Protein AF-L9VC14-F1 (afdb_monomer_lite)

Foldseek 3Di:
DCDQQWDDPDPPDIAGAAHPPDADDPVNVLVQCLPFWAWDQDPVLQIKIKGPPQQAAPVRVVVVQVNCVVNPFHWDWDADPDDPHHNNIIIITDRVRRVVSLVVSVVVDPDPVSVVRRDDRDPPD

Radius of gyration: 15.77 Å; chains: 1; bounding box: 40×27×50 Å

Secondary structure (DSSP, 8-state):
--STTEEEEETTEEEE---TT----HHHHHHHHHHHEEEEE-TTS-EEEEE--TTS-HHHHHHHHHHHHHTT--EEEEEPSS--SS--EEEEE-HHHHHHHHHHHHHH---GGGGGGSPPPPPP-

InterPro domains:
  IPR027434 Homing endonuclease [G3DSA:3.10.28.10] (17-122)
  IPR027434 Homing endonuclease [SSF55608] (2-96)

pLDDT: mean 89.79, std 11.15, range [41.84, 98.56]

Organism: Haloferax volcanii (strain ATCC 29605 / DSM 3757 / JCM 8879 / NBRC 14742 / NCIMB 2012 / VKM B-1768 / DS2) (NCBI:txid309800)

Sequence (125 aa):
MYEEW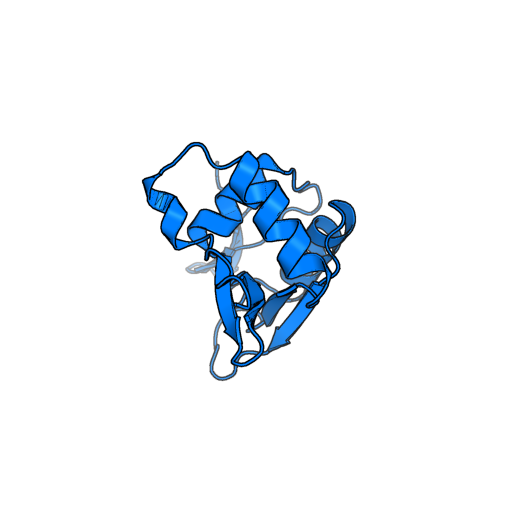YEVRDEKNNRKIVPEDFHLDKTALLHWYWGDGNCSIRDSGAPRVSFATHGFPESCVEHLQSEVDRLGYDNYAVRQKGIEDGSGLYIRLRDYDARTFLDDLRRSNTLMAYDYKFPVPVKDG

Structure (mmCIF, N/CA/C/O backbone):
data_AF-L9VC14-F1
#
_entry.id   AF-L9VC14-F1
#
loop_
_atom_site.group_PDB
_atom_site.id
_atom_site.type_symbol
_atom_site.label_atom_id
_atom_site.label_alt_id
_atom_site.label_comp_id
_atom_site.label_asym_id
_atom_site.label_entity_id
_atom_site.label_seq_id
_atom_site.pdbx_PDB_ins_code
_atom_site.Cartn_x
_atom_site.Cartn_y
_atom_site.Cartn_z
_atom_site.occupancy
_atom_site.B_iso_or_equiv
_atom_site.auth_seq_id
_atom_site.auth_comp_id
_atom_site.auth_asym_id
_atom_site.auth_atom_id
_atom_site.pdbx_PDB_model_num
ATOM 1 N N . MET A 1 1 ? -16.688 12.280 12.920 1.00 50.62 1 MET A N 1
ATOM 2 C CA . MET A 1 1 ? -16.168 11.800 11.613 1.00 50.62 1 MET A CA 1
ATOM 3 C C . MET A 1 1 ? -14.705 11.359 11.745 1.00 50.62 1 MET A C 1
ATOM 5 O O . MET A 1 1 ? -13.837 11.897 11.083 1.00 50.62 1 MET A O 1
ATOM 9 N N . TYR A 1 2 ? -14.448 10.420 12.659 1.00 57.72 2 TYR A N 1
ATOM 10 C CA . TYR A 1 2 ? -13.227 9.602 12.798 1.00 57.72 2 TYR A CA 1
ATOM 11 C C . TYR A 1 2 ? -13.562 8.309 13.576 1.00 57.72 2 TYR A C 1
ATOM 13 O O . TYR A 1 2 ? -12.670 7.578 13.973 1.00 57.72 2 TYR A O 1
ATOM 21 N N . GLU A 1 3 ? -14.845 8.040 13.841 1.00 63.72 3 GLU A N 1
ATOM 22 C CA . GLU A 1 3 ? -15.275 7.011 14.799 1.00 63.72 3 GLU A CA 1
ATOM 23 C C . GLU A 1 3 ? -15.119 5.599 14.228 1.00 63.72 3 GLU A C 1
ATOM 25 O O . GLU A 1 3 ? -14.856 4.668 14.969 1.00 63.72 3 GLU A O 1
ATOM 30 N N . GLU A 1 4 ? -15.194 5.445 12.906 1.00 81.62 4 GLU A N 1
ATOM 31 C CA . GLU A 1 4 ? -15.099 4.137 12.242 1.00 81.62 4 GLU A CA 1
ATOM 32 C C . GLU A 1 4 ? -13.650 3.648 12.087 1.00 81.62 4 GLU A C 1
ATOM 34 O O . GLU A 1 4 ? -13.400 2.455 11.965 1.00 81.62 4 GLU A O 1
ATOM 39 N N . TRP A 1 5 ? -12.678 4.563 12.123 1.00 88.12 5 TRP A N 1
ATOM 40 C CA . TRP A 1 5 ? -11.252 4.257 11.942 1.00 88.12 5 TRP A CA 1
ATOM 41 C C . TRP A 1 5 ? -10.488 4.166 13.261 1.00 88.12 5 TRP A C 1
ATOM 43 O O . TRP A 1 5 ? -9.272 3.960 13.261 1.00 88.12 5 TRP A O 1
ATOM 53 N N . TYR A 1 6 ? -11.178 4.348 14.387 1.00 88.69 6 TYR A N 1
ATOM 54 C CA . TYR A 1 6 ? -10.588 4.334 15.713 1.00 88.69 6 TYR A CA 1
ATOM 55 C C . TYR A 1 6 ? -11.485 3.578 16.686 1.00 88.69 6 TYR A C 1
ATOM 57 O O . TYR A 1 6 ? -12.629 3.958 16.902 1.00 88.69 6 TYR A O 1
ATOM 65 N N . GLU A 1 7 ? -10.941 2.563 17.344 1.00 85.81 7 GLU A N 1
ATOM 66 C CA . GLU A 1 7 ? -11.595 1.946 18.496 1.00 85.81 7 GLU A CA 1
ATOM 67 C C . GLU A 1 7 ? -11.049 2.539 19.801 1.00 85.81 7 GLU A C 1
ATOM 69 O O . GLU A 1 7 ? -9.864 2.883 19.908 1.00 85.81 7 GLU A O 1
ATOM 74 N N . VAL A 1 8 ? -11.908 2.631 20.813 1.00 84.12 8 VAL A N 1
ATOM 75 C CA . VAL A 1 8 ? -11.512 3.042 22.164 1.00 84.12 8 VAL A CA 1
ATOM 76 C C . VAL A 1 8 ? -10.896 1.838 22.874 1.00 84.12 8 VAL A C 1
ATOM 78 O O . VAL A 1 8 ? -11.556 0.811 23.030 1.00 84.12 8 VAL A O 1
ATOM 81 N N . ARG A 1 9 ? -9.636 1.950 23.311 1.00 76.88 9 ARG A N 1
ATOM 82 C CA . ARG A 1 9 ? -8.964 0.906 24.108 1.00 76.88 9 ARG A CA 1
ATOM 83 C C . ARG A 1 9 ? -9.151 1.120 25.607 1.00 76.88 9 ARG A C 1
ATOM 85 O O . ARG A 1 9 ? -9.397 0.166 26.338 1.00 76.88 9 ARG A O 1
ATOM 92 N N . ASP A 1 10 ? -9.001 2.362 26.051 1.00 76.50 10 ASP A N 1
ATOM 93 C CA . ASP A 1 10 ? -9.165 2.800 27.437 1.00 76.50 10 ASP A CA 1
ATOM 94 C C . ASP A 1 10 ? -9.637 4.268 27.468 1.00 76.50 10 ASP A C 1
ATOM 96 O O . ASP A 1 10 ? -9.799 4.897 26.423 1.00 76.50 10 ASP A O 1
ATOM 100 N N . GLU A 1 11 ? -9.862 4.836 28.657 1.00 69.94 11 GLU A N 1
ATOM 101 C CA . GLU A 1 11 ? -10.354 6.216 28.827 1.00 69.94 11 GLU A CA 1
ATOM 102 C C . GLU A 1 11 ? -9.418 7.308 28.259 1.00 69.94 11 GLU A C 1
ATOM 104 O O . GLU A 1 11 ? -9.788 8.484 28.251 1.00 69.94 11 GLU A O 1
ATOM 109 N N . LYS A 1 12 ? -8.199 6.964 27.817 1.00 71.75 12 LYS A N 1
ATOM 11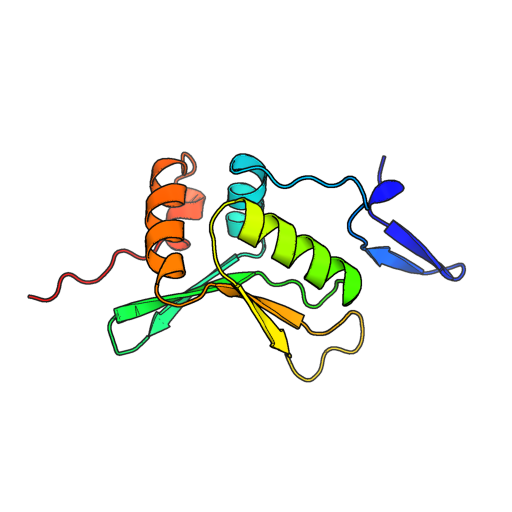0 C CA . LYS A 1 12 ? -7.171 7.915 27.365 1.00 71.75 12 LYS A CA 1
ATOM 111 C C . LYS A 1 12 ? -6.585 7.604 25.987 1.00 71.75 12 LYS A C 1
ATOM 113 O O . LYS A 1 12 ? -5.922 8.480 25.433 1.00 71.75 12 LYS A O 1
ATOM 118 N N . ASN A 1 13 ? -6.819 6.415 25.429 1.00 76.50 13 ASN A N 1
ATOM 119 C CA . ASN A 1 13 ? -6.191 5.956 24.196 1.00 76.50 13 ASN A CA 1
ATOM 120 C C . ASN A 1 13 ? -7.191 5.351 23.208 1.00 76.50 13 ASN A C 1
ATOM 122 O O . ASN A 1 13 ? -7.955 4.435 23.524 1.00 76.50 13 ASN A O 1
ATOM 126 N N . ASN A 1 14 ? -7.063 5.792 21.958 1.00 84.69 14 ASN A N 1
ATOM 127 C CA . ASN A 1 14 ? -7.719 5.185 20.810 1.00 84.69 14 ASN A CA 1
ATOM 128 C C . ASN A 1 14 ? -6.686 4.455 19.955 1.00 84.69 14 ASN A C 1
ATOM 130 O O . ASN A 1 14 ? -5.554 4.918 19.800 1.00 84.69 14 ASN A O 1
ATOM 134 N N . ARG A 1 15 ? -7.093 3.343 19.349 1.00 85.50 15 ARG A N 1
ATOM 135 C CA . ARG A 1 15 ? -6.283 2.595 18.388 1.00 85.50 15 ARG A CA 1
ATOM 136 C C . ARG A 1 15 ? -6.876 2.727 16.996 1.00 85.50 15 ARG A C 1
ATOM 138 O O . ARG A 1 15 ? -8.080 2.584 16.831 1.00 85.50 15 ARG A O 1
ATOM 145 N N . LYS A 1 16 ? -6.018 2.938 15.996 1.00 87.75 16 LYS A N 1
ATOM 146 C CA . LYS A 1 16 ? -6.423 2.889 14.588 1.00 87.75 16 LYS A CA 1
ATOM 147 C C . LYS A 1 16 ? -6.869 1.480 14.206 1.00 87.75 16 LYS A C 1
ATOM 149 O O . LYS A 1 16 ? -6.150 0.516 14.473 1.00 87.75 16 LYS A O 1
ATOM 154 N N . ILE A 1 17 ? -8.005 1.390 13.534 1.00 92.31 17 ILE A N 1
ATOM 155 C CA . ILE A 1 17 ? -8.543 0.161 12.952 1.00 92.31 17 ILE A CA 1
ATOM 156 C C . ILE A 1 17 ? -8.854 0.381 11.476 1.00 92.31 17 ILE A C 1
ATOM 158 O O . ILE A 1 17 ? -8.867 1.513 10.996 1.00 92.31 17 ILE A O 1
ATOM 162 N N . VAL A 1 18 ? -9.082 -0.716 10.765 1.00 93.31 18 VAL A N 1
ATOM 163 C CA . VAL A 1 18 ? -9.614 -0.711 9.404 1.00 93.31 18 VAL A CA 1
ATOM 164 C C . VAL A 1 18 ? -11.062 -1.193 9.505 1.00 93.31 18 VAL A C 1
ATOM 166 O O . VAL A 1 18 ? -11.255 -2.303 10.009 1.00 93.31 18 VAL A O 1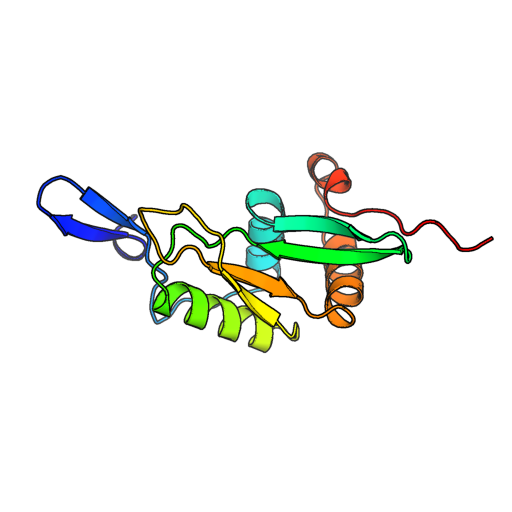
ATOM 169 N N . PRO A 1 19 ? -12.059 -0.389 9.087 1.00 92.19 19 PRO A N 1
ATOM 170 C CA . PRO A 1 19 ? -13.463 -0.798 9.094 1.00 92.19 19 PRO A CA 1
ATOM 171 C C . PRO A 1 19 ? -13.678 -2.129 8.363 1.00 92.19 19 PRO A C 1
ATOM 173 O O . PRO A 1 19 ? -12.993 -2.413 7.382 1.00 92.19 19 PRO A O 1
ATOM 176 N N . GLU A 1 20 ? -14.624 -2.950 8.820 1.00 89.56 20 GLU A N 1
ATOM 177 C CA . GLU A 1 20 ? -14.903 -4.263 8.210 1.00 89.56 20 GLU A CA 1
ATOM 178 C C . GLU A 1 20 ? -15.443 -4.155 6.777 1.00 89.56 20 GLU A C 1
ATOM 180 O O . GLU A 1 20 ? -15.200 -5.034 5.958 1.00 89.56 20 GLU A O 1
ATOM 185 N N . ASP A 1 21 ? -16.144 -3.068 6.466 1.00 91.12 21 ASP A N 1
ATOM 186 C CA . ASP A 1 21 ? -16.707 -2.751 5.152 1.00 91.12 21 ASP A CA 1
ATOM 187 C C . ASP A 1 21 ? -15.782 -1.868 4.298 1.00 91.12 21 ASP A C 1
ATOM 189 O O . ASP A 1 21 ? -16.170 -1.395 3.225 1.00 91.12 21 ASP A O 1
ATOM 193 N N . PHE A 1 22 ? -14.552 -1.629 4.761 1.00 93.50 22 PHE A N 1
ATOM 194 C CA . PHE A 1 22 ? -13.575 -0.873 3.999 1.00 93.50 22 PHE A CA 1
ATOM 195 C C . PHE A 1 22 ? -13.240 -1.590 2.690 1.00 93.50 22 PHE A C 1
ATOM 197 O O . PHE A 1 22 ? -12.820 -2.744 2.676 1.00 93.50 22 PHE A O 1
ATOM 204 N N . HIS A 1 23 ? -13.342 -0.850 1.587 1.00 95.62 23 HIS A N 1
ATOM 205 C CA . HIS A 1 23 ? -12.901 -1.310 0.282 1.00 95.62 23 HIS A CA 1
ATOM 206 C C . HIS A 1 23 ? -11.847 -0.375 -0.296 1.00 95.62 23 HIS A C 1
ATOM 208 O O . HIS A 1 23 ? -12.066 0.826 -0.465 1.00 95.62 23 HIS A O 1
ATOM 214 N N . LEU A 1 24 ? -10.700 -0.949 -0.642 1.00 97.31 24 LEU A N 1
ATOM 215 C CA . LEU A 1 24 ? -9.601 -0.245 -1.276 1.00 97.31 24 LEU A CA 1
ATOM 216 C C . LEU A 1 24 ? -9.841 -0.143 -2.783 1.00 97.31 24 LEU A C 1
ATOM 218 O O . LEU A 1 24 ? -10.020 -1.143 -3.480 1.00 97.31 24 LEU A O 1
ATOM 222 N N . ASP A 1 25 ? -9.784 1.066 -3.325 1.00 96.88 25 ASP A N 1
ATOM 223 C CA . ASP A 1 25 ? -9.717 1.272 -4.768 1.00 96.88 25 ASP A CA 1
ATOM 224 C C . ASP A 1 25 ? -8.315 1.722 -5.207 1.00 96.88 25 ASP A C 1
ATOM 226 O O . ASP A 1 25 ? -7.417 1.966 -4.396 1.00 96.88 25 ASP A O 1
ATOM 230 N N . LYS A 1 26 ? -8.109 1.824 -6.525 1.00 96.19 26 LYS A N 1
ATOM 231 C CA . LYS A 1 26 ? -6.811 2.217 -7.090 1.00 96.19 26 LYS A CA 1
ATOM 232 C C . LYS A 1 26 ? -6.401 3.646 -6.714 1.00 96.19 26 LYS A C 1
ATOM 234 O O . LYS A 1 26 ? -5.207 3.911 -6.593 1.00 96.19 26 LYS A O 1
ATOM 239 N N . THR A 1 27 ? -7.359 4.550 -6.517 1.00 96.19 27 THR A N 1
ATOM 240 C CA . THR A 1 27 ? -7.095 5.936 -6.109 1.00 96.19 27 THR A CA 1
ATOM 241 C C . THR A 1 27 ? -6.609 5.966 -4.664 1.00 96.19 27 THR A C 1
ATOM 243 O O . THR A 1 27 ? -5.554 6.528 -4.377 1.00 96.19 27 THR A O 1
ATOM 246 N N . ALA A 1 28 ? -7.325 5.300 -3.759 1.00 96.69 28 ALA A N 1
ATOM 247 C CA . ALA A 1 28 ? -6.945 5.170 -2.360 1.00 96.69 28 ALA A CA 1
ATOM 248 C C . ALA A 1 28 ? -5.593 4.455 -2.206 1.00 96.69 28 ALA A C 1
ATOM 250 O O . ALA A 1 28 ? -4.749 4.908 -1.435 1.00 96.69 28 ALA A O 1
ATOM 251 N N . LEU A 1 29 ? -5.335 3.404 -2.993 1.00 98.06 29 LEU A N 1
ATOM 252 C CA . LEU A 1 29 ? -4.047 2.706 -3.010 1.00 98.06 29 LEU A CA 1
ATOM 253 C C . LEU A 1 29 ? -2.890 3.621 -3.446 1.00 98.06 29 LEU A C 1
ATOM 255 O O . LEU A 1 29 ? -1.817 3.575 -2.844 1.00 98.06 29 LEU A O 1
ATOM 259 N N . LEU A 1 30 ? -3.098 4.489 -4.442 1.00 97.56 30 LEU A N 1
ATOM 260 C CA . LEU A 1 30 ? -2.097 5.478 -4.853 1.00 97.56 30 LEU A CA 1
ATOM 261 C C . LEU A 1 30 ? -1.808 6.494 -3.742 1.00 97.56 30 LEU A C 1
ATOM 263 O O . LEU A 1 30 ? -0.645 6.749 -3.427 1.00 97.56 30 LEU A O 1
ATOM 267 N N . HIS A 1 31 ? -2.852 7.026 -3.105 1.00 97.19 31 HIS A N 1
ATOM 268 C CA . HIS A 1 31 ? -2.704 7.941 -1.971 1.00 97.19 31 HIS A CA 1
ATOM 269 C C . HIS A 1 31 ? -1.977 7.284 -0.798 1.00 97.19 31 HIS A C 1
ATOM 271 O O . HIS A 1 31 ? -1.101 7.887 -0.173 1.00 97.19 31 HIS A O 1
ATOM 277 N N . TRP A 1 32 ? -2.303 6.027 -0.523 1.00 97.44 32 TRP A N 1
ATOM 278 C CA . TRP A 1 32 ? -1.640 5.266 0.516 1.00 97.44 32 TRP A CA 1
ATOM 279 C C . TRP A 1 32 ? -0.163 5.020 0.186 1.00 97.44 32 TRP A C 1
ATOM 281 O O . TRP A 1 32 ? 0.699 5.192 1.050 1.00 97.44 32 TRP A O 1
ATOM 291 N N . TYR A 1 33 ? 0.158 4.725 -1.077 1.00 97.88 33 TYR A N 1
ATOM 292 C CA . TYR A 1 33 ? 1.540 4.592 -1.535 1.00 97.88 33 TYR A CA 1
ATOM 293 C C . TYR A 1 33 ? 2.342 5.897 -1.387 1.00 97.88 33 TYR A C 1
ATOM 295 O O . TYR A 1 33 ? 3.495 5.881 -0.946 1.00 97.88 33 TYR A O 1
ATOM 303 N N . TRP A 1 34 ? 1.734 7.042 -1.698 1.00 97.12 34 TRP A N 1
ATOM 304 C CA . TRP A 1 34 ? 2.353 8.354 -1.502 1.00 97.12 34 TRP A CA 1
ATOM 305 C C . TRP A 1 34 ? 2.702 8.635 -0.039 1.00 97.12 34 TRP A C 1
ATOM 307 O O . TRP A 1 34 ? 3.800 9.127 0.237 1.00 97.12 34 TRP A O 1
ATOM 317 N N . GLY A 1 35 ? 1.800 8.302 0.886 1.00 96.06 35 GLY A N 1
ATOM 318 C CA . GLY A 1 35 ? 2.028 8.442 2.322 1.00 96.06 35 GLY A CA 1
ATOM 319 C C . GLY A 1 35 ? 3.032 7.414 2.843 1.00 96.06 35 GLY A C 1
ATOM 320 O O . GLY A 1 35 ? 4.219 7.710 3.003 1.00 96.06 35 GLY A O 1
ATOM 321 N N . ASP A 1 36 ? 2.553 6.189 3.043 1.00 95.94 36 ASP A N 1
ATOM 322 C CA . ASP A 1 36 ? 3.228 5.139 3.819 1.00 95.94 36 ASP A CA 1
ATOM 323 C C . ASP A 1 36 ? 3.925 4.080 2.953 1.00 95.94 36 ASP A C 1
ATOM 325 O O . ASP A 1 36 ? 4.596 3.174 3.463 1.00 95.94 36 ASP A O 1
ATOM 329 N N . GLY A 1 37 ? 3.781 4.183 1.632 1.00 96.94 37 GLY A N 1
ATOM 330 C CA . GLY A 1 37 ? 4.491 3.344 0.681 1.00 96.94 37 GLY A CA 1
ATOM 331 C C . GLY A 1 37 ? 5.972 3.700 0.585 1.00 96.94 37 GLY A C 1
ATOM 332 O O . GLY A 1 37 ? 6.372 4.860 0.672 1.00 96.94 37 GLY A O 1
ATOM 333 N N . ASN A 1 38 ? 6.819 2.708 0.360 1.00 94.75 38 ASN A N 1
ATOM 334 C CA . ASN A 1 38 ? 8.219 2.911 0.016 1.00 94.75 38 ASN A CA 1
ATOM 335 C C . ASN A 1 38 ? 8.646 1.947 -1.085 1.00 94.75 38 ASN A C 1
ATOM 337 O O . ASN A 1 38 ? 8.091 0.857 -1.220 1.00 94.75 38 ASN A O 1
ATOM 341 N N . CYS A 1 39 ? 9.666 2.355 -1.836 1.00 95.06 39 CYS A N 1
ATOM 342 C CA . CYS A 1 39 ? 10.344 1.502 -2.792 1.00 95.06 39 CYS A CA 1
ATOM 343 C C . CYS A 1 39 ? 11.855 1.566 -2.567 1.00 95.06 39 CYS A C 1
ATOM 345 O O . CYS A 1 39 ? 12.434 2.643 -2.444 1.00 95.06 39 CYS A O 1
ATOM 347 N N . SER A 1 40 ? 12.493 0.400 -2.554 1.00 91.94 40 SER A N 1
ATOM 348 C CA . SER A 1 40 ? 13.949 0.252 -2.601 1.00 91.94 40 SER A CA 1
ATOM 349 C C . SER A 1 40 ? 14.334 -0.547 -3.838 1.00 91.94 40 SER A C 1
ATOM 351 O O . SER A 1 40 ? 13.610 -1.457 -4.238 1.00 91.94 40 SER A O 1
ATOM 353 N N . ILE A 1 41 ? 15.460 -0.207 -4.458 1.00 90.50 41 ILE A N 1
ATOM 354 C CA . ILE A 1 41 ? 16.023 -0.981 -5.566 1.00 90.50 41 ILE A CA 1
ATOM 355 C C . ILE A 1 41 ? 17.087 -1.914 -4.993 1.00 90.50 41 ILE A C 1
ATOM 357 O O . ILE A 1 41 ? 17.956 -1.475 -4.244 1.00 90.50 41 ILE A O 1
ATOM 361 N N . ARG A 1 42 ? 16.984 -3.210 -5.296 1.00 86.94 42 ARG A N 1
ATOM 362 C CA . ARG A 1 42 ? 18.004 -4.205 -4.935 1.00 86.94 42 ARG A CA 1
ATOM 363 C C . ARG A 1 42 ? 19.211 -4.083 -5.862 1.00 86.94 42 ARG A C 1
ATOM 365 O O . ARG A 1 42 ? 19.074 -3.579 -6.971 1.00 86.94 42 ARG A O 1
ATOM 372 N N . ASP A 1 43 ? 20.338 -4.669 -5.470 1.00 85.94 43 ASP A N 1
ATOM 373 C CA . ASP A 1 43 ? 21.549 -4.730 -6.307 1.00 85.94 43 ASP A CA 1
ATOM 374 C C . ASP A 1 43 ? 21.289 -5.366 -7.686 1.00 85.94 43 ASP A C 1
ATOM 376 O O . ASP A 1 43 ? 21.927 -5.010 -8.668 1.00 85.94 43 ASP A O 1
ATOM 380 N N . SER A 1 44 ? 20.298 -6.260 -7.786 1.00 84.69 44 SER A N 1
ATOM 381 C CA . SER A 1 44 ? 19.842 -6.862 -9.047 1.00 84.69 44 SER A CA 1
ATOM 382 C C . SER A 1 44 ? 18.960 -5.952 -9.917 1.00 84.69 44 SER A C 1
ATOM 384 O O . SER A 1 44 ? 18.378 -6.418 -10.893 1.00 84.69 44 SER A O 1
ATOM 386 N N . GLY A 1 45 ? 18.738 -4.697 -9.521 1.00 84.56 45 GLY A N 1
ATOM 387 C CA . GLY A 1 45 ? 17.813 -3.772 -10.184 1.00 84.56 45 GLY A CA 1
ATOM 388 C C . GLY A 1 45 ? 16.327 -4.078 -9.951 1.00 84.56 45 GLY A C 1
ATOM 389 O O . GLY A 1 45 ? 15.457 -3.394 -10.493 1.00 84.56 45 GLY A O 1
ATOM 390 N N . ALA A 1 46 ? 15.994 -5.103 -9.159 1.00 87.56 46 ALA A N 1
ATOM 391 C CA . ALA A 1 46 ? 14.608 -5.438 -8.838 1.00 87.56 46 ALA A CA 1
ATOM 392 C C . ALA A 1 46 ? 14.031 -4.483 -7.776 1.00 87.56 46 ALA A C 1
ATOM 394 O O . ALA A 1 46 ? 14.652 -4.323 -6.717 1.00 87.56 46 ALA A O 1
ATOM 395 N N . PRO A 1 47 ? 12.856 -3.866 -8.014 1.00 92.88 47 PRO A N 1
ATOM 396 C CA . PRO A 1 47 ? 12.214 -3.031 -7.013 1.00 92.88 47 PRO A CA 1
ATOM 397 C C . PRO A 1 47 ? 11.630 -3.883 -5.888 1.00 92.88 47 PRO A C 1
ATOM 399 O O . PRO A 1 47 ? 11.192 -5.016 -6.082 1.00 92.88 47 PRO A O 1
ATOM 402 N N . ARG A 1 48 ? 11.593 -3.305 -4.695 1.00 94.62 48 ARG A N 1
ATOM 403 C CA . ARG A 1 48 ? 10.932 -3.848 -3.515 1.00 94.62 48 ARG A CA 1
ATOM 404 C C . ARG A 1 48 ? 10.013 -2.774 -2.964 1.00 94.62 48 ARG A C 1
ATOM 406 O O . ARG A 1 48 ? 10.494 -1.796 -2.393 1.00 94.62 48 ARG A O 1
ATOM 413 N N . VAL A 1 49 ? 8.714 -2.999 -3.121 1.00 97.44 49 VAL A N 1
ATOM 414 C CA . VAL A 1 49 ? 7.651 -2.106 -2.654 1.00 97.44 49 VAL A CA 1
ATOM 415 C C . VAL A 1 49 ? 7.116 -2.597 -1.313 1.00 97.44 49 VAL A C 1
ATOM 417 O O . VAL A 1 49 ? 6.960 -3.801 -1.094 1.00 97.44 49 VAL A O 1
ATOM 420 N N . SER A 1 50 ? 6.882 -1.692 -0.369 1.00 97.56 50 SER A N 1
ATOM 421 C CA . SER A 1 50 ? 6.305 -2.025 0.937 1.00 97.56 50 SER A CA 1
ATOM 422 C C . SER A 1 50 ? 5.446 -0.881 1.477 1.00 97.56 50 SER A C 1
ATOM 424 O O . SER A 1 50 ? 5.693 0.272 1.141 1.00 97.56 50 SER A O 1
ATOM 426 N N . PHE A 1 51 ? 4.480 -1.196 2.339 1.00 97.88 51 PHE A N 1
ATOM 427 C CA . PHE A 1 51 ? 3.593 -0.245 3.012 1.00 97.88 51 PHE A CA 1
ATOM 428 C C . PHE A 1 51 ? 3.777 -0.344 4.520 1.00 97.88 51 PHE A C 1
ATOM 430 O O . PHE A 1 51 ? 3.703 -1.436 5.088 1.00 97.88 51 PHE A O 1
ATOM 437 N N . ALA A 1 52 ? 4.013 0.786 5.181 1.00 95.44 52 ALA A N 1
ATOM 438 C CA . ALA A 1 52 ? 4.186 0.825 6.626 1.00 95.44 52 ALA A CA 1
ATOM 439 C C . ALA A 1 52 ? 2.841 0.653 7.362 1.00 95.44 52 ALA A C 1
ATOM 441 O O . ALA A 1 52 ? 2.136 1.620 7.615 1.00 95.44 52 ALA A O 1
ATOM 442 N N . THR A 1 53 ? 2.503 -0.581 7.749 1.00 95.56 53 THR A N 1
ATOM 443 C CA . THR A 1 53 ? 1.266 -0.907 8.498 1.00 95.56 53 THR A CA 1
ATOM 444 C C . THR A 1 53 ? 1.494 -1.278 9.962 1.00 95.56 53 THR A C 1
ATOM 446 O O . THR A 1 53 ? 0.592 -1.774 10.629 1.00 95.56 53 THR A O 1
ATOM 449 N N . HIS A 1 54 ? 2.696 -1.044 10.488 1.00 92.06 54 HIS A N 1
ATOM 450 C CA . HIS A 1 54 ? 3.129 -1.599 11.774 1.00 92.06 54 HIS A CA 1
ATOM 451 C C . HIS A 1 54 ? 2.289 -1.131 12.970 1.00 92.06 54 HIS A C 1
ATOM 453 O O . HIS A 1 54 ? 2.189 -1.868 13.949 1.00 92.06 54 HIS A O 1
ATOM 459 N N . GLY A 1 55 ? 1.668 0.051 12.876 1.00 88.81 55 GLY A N 1
ATOM 460 C CA . GLY A 1 55 ? 0.785 0.599 13.909 1.00 88.81 55 GLY A CA 1
ATOM 461 C C . GLY A 1 55 ? -0.634 0.018 13.921 1.00 88.81 55 GLY A C 1
ATOM 462 O O . GLY A 1 55 ? -1.387 0.294 14.851 1.00 88.81 55 GLY A O 1
ATOM 463 N N . PHE A 1 56 ? -1.022 -0.782 12.923 1.00 92.81 56 PHE A N 1
ATOM 464 C CA . PHE A 1 56 ? -2.337 -1.426 12.892 1.00 92.81 56 PHE A CA 1
ATOM 465 C C . PHE A 1 56 ? -2.344 -2.759 13.657 1.00 92.81 56 PHE A C 1
ATOM 467 O O . PHE A 1 56 ? -1.314 -3.444 13.703 1.00 92.81 56 PHE A O 1
ATOM 474 N N . PRO A 1 57 ? -3.498 -3.169 14.222 1.00 92.88 57 PRO A N 1
ATOM 475 C CA . PRO A 1 57 ? -3.734 -4.545 14.660 1.00 92.88 57 PRO A CA 1
ATOM 476 C C . PRO A 1 57 ? -3.456 -5.558 13.547 1.00 92.88 57 PRO A C 1
ATOM 478 O O . PRO A 1 57 ? -3.614 -5.246 12.372 1.00 92.88 57 PRO A O 1
ATOM 481 N N . GLU A 1 58 ? -3.111 -6.791 13.915 1.00 94.56 58 GLU A N 1
ATOM 482 C CA . GLU A 1 58 ? -2.806 -7.854 12.947 1.00 94.56 58 GLU A CA 1
ATOM 483 C C . GLU A 1 58 ? -3.990 -8.149 12.018 1.00 94.56 58 GLU A C 1
ATOM 485 O O . GLU A 1 58 ? -3.809 -8.127 10.806 1.00 94.56 58 GLU A O 1
ATOM 490 N N . SER A 1 59 ? -5.212 -8.251 12.552 1.00 94.88 59 SER A N 1
ATOM 491 C CA . SER A 1 59 ? -6.432 -8.433 11.748 1.00 94.88 59 SER A CA 1
ATOM 492 C C . SER A 1 59 ? -6.678 -7.301 10.743 1.00 94.88 59 SER A C 1
ATOM 494 O O . SER A 1 59 ? -7.154 -7.530 9.636 1.00 94.88 59 SER A O 1
ATOM 496 N N . CYS A 1 60 ? -6.321 -6.065 11.098 1.00 96.00 60 CYS A N 1
ATOM 497 C CA . CYS A 1 60 ? -6.407 -4.928 10.184 1.00 96.00 60 CYS A CA 1
ATOM 498 C C . CYS A 1 60 ? -5.355 -5.022 9.073 1.00 96.00 60 CYS A C 1
ATOM 500 O O . CYS A 1 60 ? -5.641 -4.669 7.933 1.00 96.00 60 CYS A O 1
ATOM 502 N N . VAL A 1 61 ? -4.148 -5.509 9.383 1.00 96.94 61 VAL A N 1
ATOM 503 C CA . VAL A 1 61 ? -3.123 -5.768 8.363 1.00 96.94 61 VAL A CA 1
ATOM 504 C C . VAL A 1 61 ? -3.583 -6.878 7.422 1.00 96.94 61 VAL A C 1
ATOM 506 O O . VAL A 1 61 ? -3.473 -6.701 6.216 1.00 96.94 61 VAL A O 1
ATOM 509 N N . GLU A 1 62 ? -4.159 -7.964 7.938 1.00 97.31 62 GLU A N 1
ATOM 510 C CA . GLU A 1 62 ? -4.728 -9.050 7.127 1.00 97.31 62 GLU A CA 1
ATOM 511 C C . GLU A 1 62 ? -5.835 -8.550 6.187 1.00 97.31 62 GLU A C 1
ATOM 513 O O . GLU A 1 62 ? -5.825 -8.887 5.003 1.00 97.31 62 GLU A O 1
ATOM 518 N N . HIS A 1 63 ? -6.735 -7.685 6.672 1.00 97.69 63 HIS A N 1
ATOM 519 C CA . HIS A 1 63 ? -7.763 -7.066 5.831 1.00 97.69 63 HIS A CA 1
ATOM 520 C C . HIS A 1 63 ? -7.146 -6.173 4.738 1.00 97.69 63 HIS A C 1
ATOM 522 O O . HIS A 1 63 ? -7.500 -6.254 3.566 1.00 97.69 63 HIS A O 1
ATOM 528 N N . LEU A 1 64 ? -6.149 -5.352 5.075 1.00 97.9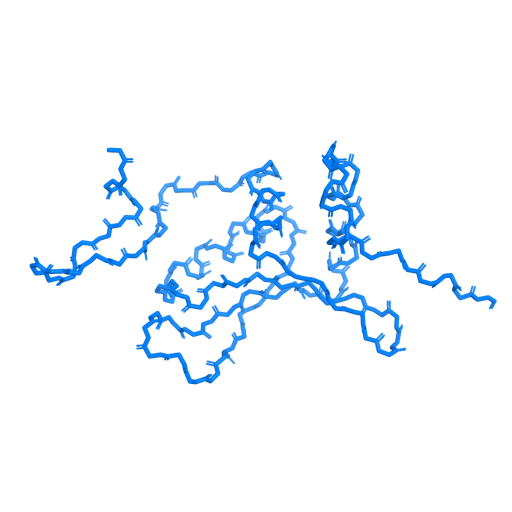4 64 LEU A N 1
ATOM 529 C CA . LEU A 1 64 ? -5.455 -4.550 4.065 1.00 97.94 64 LEU A CA 1
ATOM 530 C C . LEU A 1 64 ? -4.719 -5.421 3.037 1.00 97.94 64 LEU A C 1
ATOM 532 O O . LEU A 1 64 ? -4.680 -5.075 1.858 1.00 97.94 64 LEU A O 1
ATOM 536 N N . GLN A 1 65 ? -4.147 -6.553 3.457 1.00 98.25 65 GLN A N 1
ATOM 537 C CA . GLN A 1 65 ? -3.512 -7.501 2.545 1.00 98.25 65 GLN A CA 1
ATOM 538 C C . GLN A 1 65 ? -4.510 -8.110 1.559 1.00 98.25 65 GLN A C 1
ATOM 540 O O . GLN A 1 65 ? -4.186 -8.190 0.372 1.00 98.25 65 GLN A O 1
ATOM 545 N N . SER A 1 66 ? -5.699 -8.516 2.021 1.00 98.19 66 SER A N 1
ATOM 546 C CA . SER A 1 66 ? -6.728 -9.076 1.138 1.00 98.19 66 SER A CA 1
ATOM 547 C C . SER A 1 66 ? -7.244 -8.040 0.142 1.00 98.19 66 SER A C 1
ATOM 549 O O . SER A 1 66 ? -7.463 -8.367 -1.020 1.00 98.19 66 SER A O 1
ATOM 551 N N . GLU A 1 67 ? -7.361 -6.777 0.547 1.00 98.50 67 GLU A N 1
ATOM 552 C CA . GLU A 1 67 ? -7.769 -5.695 -0.349 1.00 98.50 67 GLU A CA 1
ATOM 553 C C . GLU A 1 67 ? -6.702 -5.356 -1.404 1.00 98.50 67 GLU A C 1
ATOM 555 O O . GLU A 1 67 ? -7.033 -5.096 -2.563 1.00 98.50 67 GLU A O 1
ATOM 560 N N . VAL A 1 68 ? -5.415 -5.410 -1.047 1.00 98.19 68 VAL A N 1
ATOM 561 C CA . VAL A 1 68 ? -4.308 -5.261 -2.011 1.00 98.19 68 VAL A CA 1
ATOM 562 C C . VAL A 1 68 ? -4.265 -6.442 -2.990 1.00 98.19 68 VAL A C 1
ATOM 564 O O . VAL A 1 68 ? -4.105 -6.227 -4.193 1.00 98.19 68 VAL A O 1
ATOM 567 N N . ASP A 1 69 ? -4.481 -7.666 -2.502 1.00 98.00 69 ASP A N 1
ATOM 568 C CA . ASP A 1 69 ? -4.567 -8.878 -3.329 1.00 98.00 69 ASP A CA 1
ATOM 569 C C . ASP A 1 69 ? -5.766 -8.821 -4.292 1.00 98.00 69 ASP A C 1
ATOM 571 O O . ASP A 1 69 ? -5.622 -9.053 -5.492 1.00 98.00 69 ASP A O 1
ATOM 575 N N . ARG A 1 70 ? -6.933 -8.367 -3.813 1.00 98.00 70 ARG A N 1
ATOM 576 C CA . ARG A 1 70 ? -8.144 -8.153 -4.626 1.00 98.00 70 ARG A CA 1
ATOM 577 C C . ARG A 1 70 ? -7.923 -7.162 -5.772 1.00 98.00 70 ARG A C 1
ATOM 579 O O . ARG A 1 70 ? -8.561 -7.284 -6.820 1.00 98.00 70 ARG A O 1
ATOM 586 N N . LEU A 1 71 ? -7.038 -6.179 -5.595 1.00 97.75 71 LEU A N 1
ATOM 587 C CA . LEU A 1 71 ? -6.646 -5.236 -6.649 1.00 97.75 71 LEU A CA 1
ATOM 588 C C . LEU A 1 71 ? -5.623 -5.807 -7.645 1.00 97.75 71 LEU A C 1
ATOM 590 O O . LEU A 1 71 ? -5.296 -5.123 -8.619 1.00 97.75 71 LEU A O 1
ATOM 594 N N . GLY A 1 72 ? -5.181 -7.050 -7.446 1.00 97.19 72 GLY A N 1
ATOM 595 C CA . GLY A 1 72 ? -4.304 -7.789 -8.349 1.00 97.19 72 GLY A CA 1
ATOM 596 C C . GLY A 1 72 ? -2.822 -7.707 -7.996 1.00 97.19 72 GLY A C 1
ATOM 597 O O . GLY A 1 72 ? -2.000 -7.870 -8.893 1.00 97.19 72 GLY A O 1
ATOM 598 N N . TYR A 1 73 ? -2.476 -7.426 -6.735 1.00 97.81 73 TYR A N 1
ATOM 599 C CA . TYR A 1 73 ? -1.085 -7.361 -6.286 1.00 97.81 73 TYR A CA 1
ATOM 600 C C . TYR A 1 73 ? -0.824 -8.356 -5.151 1.00 97.81 73 TYR A C 1
ATOM 602 O O . TYR A 1 73 ? -1.163 -8.109 -3.988 1.00 97.81 73 TYR A O 1
ATOM 610 N N . ASP A 1 74 ? -0.156 -9.461 -5.476 1.00 98.06 74 ASP A N 1
ATOM 611 C CA . ASP A 1 74 ? 0.244 -10.462 -4.496 1.00 98.06 74 ASP A CA 1
ATOM 612 C C . ASP A 1 74 ? 1.227 -9.844 -3.497 1.00 98.06 74 ASP A C 1
ATOM 614 O O . ASP A 1 74 ? 2.187 -9.126 -3.829 1.00 98.06 74 ASP A O 1
ATOM 618 N N . ASN A 1 75 ? 0.964 -10.114 -2.227 1.00 98.56 75 ASN A N 1
ATOM 619 C CA . ASN A 1 75 ? 1.650 -9.495 -1.122 1.00 98.56 75 ASN A CA 1
ATOM 620 C C . ASN A 1 75 ? 1.773 -10.437 0.080 1.00 98.56 75 ASN A C 1
ATOM 622 O O . ASN A 1 75 ? 1.136 -11.481 0.187 1.00 98.56 75 ASN A O 1
ATOM 626 N N . TYR A 1 76 ? 2.646 -10.059 1.005 1.00 97.88 76 TYR A N 1
ATOM 627 C CA . TYR A 1 76 ? 2.864 -10.778 2.249 1.00 97.88 76 TYR A CA 1
ATOM 628 C C . TYR A 1 76 ? 3.251 -9.814 3.373 1.00 97.88 76 TYR A C 1
ATOM 630 O O . TYR A 1 76 ? 3.909 -8.794 3.141 1.00 97.88 76 TYR A O 1
ATOM 638 N N . ALA A 1 77 ? 2.878 -10.150 4.606 1.00 97.19 77 ALA A N 1
ATOM 639 C CA . ALA A 1 77 ? 3.285 -9.403 5.785 1.00 97.19 77 ALA A CA 1
ATOM 640 C C . ALA A 1 77 ? 4.721 -9.752 6.192 1.00 97.19 77 ALA A C 1
ATOM 642 O O . ALA A 1 77 ? 5.169 -10.900 6.119 1.00 97.19 77 ALA A O 1
ATOM 643 N N . VAL A 1 78 ? 5.450 -8.749 6.670 1.00 96.25 78 VAL A N 1
ATOM 644 C CA . VAL A 1 78 ? 6.783 -8.907 7.247 1.00 96.25 78 VAL A CA 1
ATOM 645 C C . VAL A 1 78 ? 6.818 -8.243 8.613 1.00 96.25 78 VAL A C 1
ATOM 647 O O . VAL A 1 78 ? 6.390 -7.103 8.778 1.00 96.25 78 VAL A O 1
ATOM 650 N N . ARG A 1 79 ? 7.374 -8.946 9.601 1.00 94.50 79 ARG A N 1
ATOM 651 C CA . ARG A 1 79 ? 7.484 -8.444 10.970 1.00 94.50 79 ARG A CA 1
ATOM 652 C C . ARG A 1 79 ? 8.706 -7.543 11.139 1.00 94.50 79 ARG A C 1
ATOM 654 O O . ARG A 1 79 ? 9.839 -7.954 10.888 1.00 94.50 79 ARG A O 1
ATOM 661 N N . GLN A 1 80 ? 8.471 -6.331 11.618 1.00 90.12 80 GLN A N 1
ATOM 662 C CA . GLN A 1 80 ? 9.474 -5.411 12.133 1.00 90.12 80 GLN A CA 1
ATOM 663 C C . GLN A 1 80 ? 9.666 -5.650 13.636 1.00 90.12 80 GLN A C 1
ATOM 665 O O . GLN A 1 80 ? 8.708 -5.829 14.385 1.00 90.12 80 GLN A O 1
ATOM 670 N N . LYS A 1 81 ? 10.924 -5.684 14.083 1.00 87.44 81 LYS A N 1
ATOM 671 C CA . LYS A 1 81 ? 11.262 -5.814 15.507 1.00 87.44 81 LYS A CA 1
ATOM 672 C C . LYS A 1 81 ? 11.184 -4.451 16.200 1.00 87.44 81 LYS A C 1
ATOM 674 O O . LYS A 1 81 ? 11.467 -3.438 15.568 1.00 87.44 81 LYS A O 1
ATOM 679 N N . GLY A 1 82 ? 10.883 -4.456 17.499 1.00 82.00 82 GLY A N 1
ATOM 680 C CA . GLY A 1 82 ? 10.931 -3.255 18.345 1.00 82.00 82 GLY A CA 1
ATOM 681 C C . GLY A 1 82 ? 9.716 -2.333 18.228 1.00 82.00 82 GLY A C 1
ATOM 682 O O . GLY A 1 82 ? 9.829 -1.155 18.537 1.00 82.00 82 GLY A O 1
ATOM 683 N N . ILE A 1 83 ? 8.578 -2.852 17.763 1.00 82.44 83 ILE A N 1
ATOM 684 C CA . ILE A 1 83 ? 7.303 -2.130 17.772 1.00 82.44 83 ILE A CA 1
ATOM 685 C C . ILE A 1 83 ? 6.523 -2.571 19.011 1.00 82.44 83 ILE A C 1
ATOM 687 O O . ILE A 1 83 ? 6.251 -3.761 19.166 1.00 82.44 83 ILE A O 1
ATOM 691 N N . GLU A 1 84 ? 6.219 -1.621 19.895 1.00 79.31 84 GLU A N 1
ATOM 692 C CA . GLU A 1 84 ? 5.507 -1.868 21.159 1.00 79.31 84 GLU A CA 1
ATOM 693 C C . GLU A 1 84 ? 3.989 -1.674 21.034 1.00 79.31 84 GLU A C 1
ATOM 695 O O . GLU A 1 84 ? 3.234 -2.314 21.763 1.00 79.31 84 GLU A O 1
ATOM 700 N N . ASP A 1 85 ? 3.535 -0.846 20.085 1.00 80.06 85 ASP A N 1
ATOM 701 C CA . ASP A 1 85 ? 2.115 -0.612 19.810 1.00 80.06 85 ASP A CA 1
ATOM 702 C C . ASP A 1 85 ? 1.769 -0.907 18.342 1.00 80.06 85 ASP A C 1
ATOM 704 O O . ASP A 1 85 ? 2.437 -0.441 17.417 1.00 80.06 85 ASP A O 1
ATOM 708 N N . GLY A 1 86 ? 0.722 -1.709 18.144 1.00 85.50 86 GLY A N 1
ATOM 709 C CA . GLY A 1 86 ? 0.354 -2.308 16.860 1.00 85.50 86 GLY A CA 1
ATOM 710 C C . GLY A 1 86 ? 0.879 -3.737 16.679 1.00 85.50 86 GLY A C 1
ATOM 711 O O . GLY A 1 86 ? 1.345 -4.386 17.614 1.00 85.50 86 GLY A O 1
ATOM 712 N N . SER A 1 87 ? 0.756 -4.268 15.465 1.00 90.75 87 SER A N 1
ATOM 713 C CA . SER A 1 87 ? 1.192 -5.629 15.116 1.00 90.75 87 SER A CA 1
ATOM 714 C C . SER A 1 87 ? 2.693 -5.731 14.835 1.00 90.75 87 SER A C 1
ATOM 716 O O . SER A 1 87 ? 3.260 -6.828 14.844 1.00 90.75 87 SER A O 1
ATOM 718 N N . GLY A 1 88 ? 3.339 -4.600 14.530 1.00 92.81 88 GLY A N 1
ATOM 719 C CA . GLY A 1 88 ? 4.699 -4.576 14.001 1.00 92.81 88 GLY A CA 1
ATOM 720 C C . GLY A 1 88 ? 4.813 -5.144 12.583 1.00 92.81 88 GLY A C 1
ATOM 721 O O . GLY A 1 88 ? 5.924 -5.407 12.131 1.00 92.81 88 GLY A O 1
ATOM 722 N N . LEU A 1 89 ? 3.704 -5.372 11.878 1.00 96.00 89 LEU A N 1
ATOM 723 C CA . LEU A 1 89 ? 3.705 -5.920 10.523 1.00 96.00 89 LEU A CA 1
ATOM 724 C C . LEU A 1 89 ? 3.685 -4.804 9.483 1.00 96.00 89 LEU A C 1
ATOM 726 O O . LEU A 1 89 ? 2.905 -3.864 9.591 1.00 96.00 89 LEU A O 1
ATOM 730 N N . TYR A 1 90 ? 4.496 -4.927 8.442 1.00 96.06 90 TYR A N 1
ATOM 731 C CA . TYR A 1 90 ? 4.376 -4.119 7.232 1.00 96.06 90 TYR A CA 1
ATOM 732 C C . TYR A 1 90 ? 4.063 -5.018 6.036 1.00 96.06 90 TYR A C 1
ATOM 734 O O . TYR A 1 90 ? 4.531 -6.157 5.973 1.00 96.06 90 TYR A O 1
ATOM 742 N N . ILE A 1 91 ? 3.290 -4.509 5.083 1.00 98.25 91 ILE A N 1
ATOM 743 C CA . ILE A 1 91 ? 2.929 -5.251 3.871 1.00 98.25 91 ILE A CA 1
ATOM 744 C C . ILE A 1 91 ? 4.037 -5.076 2.839 1.00 98.25 91 ILE A C 1
ATOM 746 O O . ILE A 1 91 ? 4.561 -3.976 2.652 1.00 98.25 91 ILE A O 1
A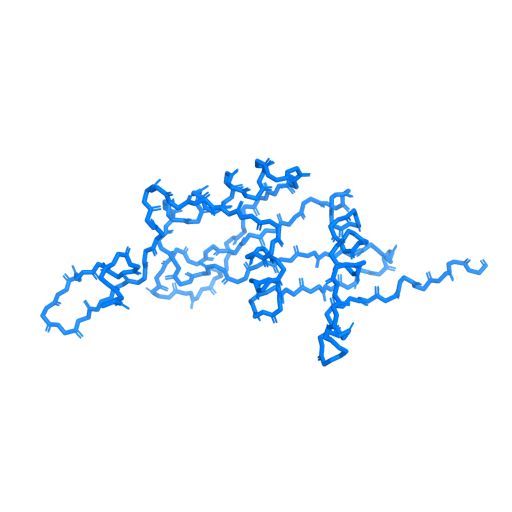TOM 750 N N . ARG A 1 92 ? 4.406 -6.154 2.152 1.00 98.12 92 ARG A N 1
ATOM 751 C CA . ARG A 1 92 ? 5.371 -6.142 1.053 1.00 98.12 92 ARG A CA 1
ATOM 752 C C . ARG A 1 92 ? 4.789 -6.843 -0.162 1.00 98.12 92 ARG A C 1
ATOM 754 O O . ARG A 1 92 ? 4.264 -7.943 -0.041 1.00 98.12 92 ARG A O 1
ATOM 761 N N . LEU A 1 93 ? 4.945 -6.225 -1.329 1.00 97.94 93 LEU A N 1
ATOM 762 C CA . LEU A 1 93 ? 4.566 -6.856 -2.590 1.00 97.94 93 LEU A CA 1
ATOM 763 C C . LEU A 1 93 ? 5.575 -7.938 -2.973 1.00 97.94 93 LEU A C 1
ATOM 765 O O . LEU A 1 93 ? 6.775 -7.820 -2.691 1.00 97.94 93 LEU A O 1
ATOM 769 N N . ARG A 1 94 ? 5.093 -8.983 -3.645 1.00 95.81 94 ARG A N 1
ATOM 770 C CA . ARG A 1 94 ? 5.959 -9.958 -4.308 1.00 95.81 94 ARG A CA 1
ATOM 771 C C . ARG A 1 94 ? 6.772 -9.279 -5.407 1.00 95.81 94 ARG A C 1
ATOM 773 O O . ARG A 1 94 ? 6.349 -8.295 -6.006 1.00 95.81 94 ARG A O 1
ATOM 780 N N . ASP A 1 95 ? 7.954 -9.822 -5.684 1.00 90.56 95 ASP A N 1
ATOM 781 C CA . ASP A 1 95 ? 8.913 -9.186 -6.596 1.00 90.56 95 ASP A CA 1
ATOM 782 C C . ASP A 1 95 ? 8.370 -9.035 -8.033 1.00 90.56 95 ASP A C 1
ATOM 784 O O . ASP A 1 95 ? 8.716 -8.066 -8.710 1.00 90.56 95 ASP A O 1
ATOM 788 N N . TYR A 1 96 ? 7.515 -9.958 -8.496 1.00 89.19 96 TYR A N 1
ATOM 789 C CA . TYR A 1 96 ? 6.874 -9.860 -9.815 1.00 89.19 96 TYR A CA 1
ATOM 790 C C . TYR A 1 96 ? 5.835 -8.736 -9.876 1.00 89.19 96 TYR A C 1
ATOM 792 O O . TYR A 1 96 ? 5.831 -7.979 -10.845 1.00 89.19 96 TYR A O 1
ATOM 800 N N . ASP A 1 97 ? 5.032 -8.560 -8.826 1.00 95.19 97 ASP A N 1
ATOM 801 C CA . ASP A 1 97 ? 4.000 -7.521 -8.791 1.00 95.19 97 ASP A CA 1
ATOM 802 C C . ASP A 1 97 ? 4.540 -6.150 -8.415 1.00 95.19 97 ASP A C 1
ATOM 804 O O . ASP A 1 97 ? 3.976 -5.144 -8.829 1.00 95.19 97 ASP A O 1
ATOM 808 N N . ALA A 1 98 ? 5.672 -6.066 -7.715 1.00 94.69 98 ALA A N 1
ATOM 809 C CA . ALA A 1 98 ? 6.301 -4.788 -7.394 1.00 94.69 98 ALA A CA 1
ATOM 810 C C . ALA A 1 98 ? 6.614 -3.953 -8.651 1.00 94.69 98 ALA A C 1
ATOM 812 O O . ALA A 1 98 ? 6.504 -2.729 -8.615 1.00 94.69 98 ALA A O 1
ATOM 813 N N . ARG A 1 99 ? 6.991 -4.595 -9.768 1.00 91.44 99 ARG A N 1
ATOM 814 C CA . ARG A 1 99 ? 7.225 -3.903 -11.049 1.00 91.44 99 ARG A CA 1
ATOM 815 C C . ARG A 1 99 ? 5.913 -3.421 -11.665 1.00 91.44 99 ARG A C 1
ATOM 817 O O . ARG A 1 99 ? 5.788 -2.230 -11.936 1.00 91.44 99 ARG A O 1
ATOM 824 N N . THR A 1 100 ? 4.944 -4.324 -11.816 1.00 93.12 100 THR A N 1
ATOM 825 C CA . THR A 1 100 ? 3.610 -4.025 -12.361 1.00 93.12 100 THR A CA 1
ATOM 826 C C . THR A 1 100 ? 2.938 -2.892 -11.590 1.00 93.12 100 THR A C 1
ATOM 828 O O . THR A 1 100 ? 2.486 -1.918 -12.182 1.00 93.12 100 THR A O 1
ATOM 831 N N . PHE A 1 101 ? 2.975 -2.964 -10.260 1.00 96.12 101 PHE A N 1
ATOM 832 C CA . PHE A 1 101 ? 2.447 -1.952 -9.356 1.00 96.12 101 PHE A CA 1
ATOM 833 C C . PHE A 1 101 ? 3.037 -0.562 -9.620 1.00 96.12 101 PHE A C 1
ATOM 835 O O . PHE A 1 101 ? 2.301 0.417 -9.739 1.00 96.12 101 PHE A O 1
ATOM 842 N N . LEU A 1 102 ? 4.367 -0.459 -9.723 1.00 94.88 102 LEU A N 1
ATOM 843 C CA . LEU A 1 102 ? 5.029 0.824 -9.964 1.00 94.88 102 LEU A CA 1
ATOM 844 C C . LEU A 1 102 ? 4.685 1.389 -11.342 1.00 94.88 102 LEU A C 1
ATOM 846 O O . LEU A 1 102 ? 4.482 2.597 -11.455 1.00 94.88 102 LEU A O 1
ATOM 850 N N . ASP A 1 103 ? 4.609 0.547 -12.371 1.00 92.12 103 ASP A N 1
ATOM 851 C CA . ASP A 1 103 ? 4.269 0.983 -13.726 1.00 92.12 103 ASP A CA 1
ATOM 852 C C . ASP A 1 103 ? 2.813 1.457 -13.831 1.00 92.12 103 ASP A C 1
ATOM 854 O O . ASP A 1 103 ? 2.551 2.504 -14.432 1.00 92.12 103 ASP A O 1
ATOM 858 N N . ASP A 1 104 ? 1.878 0.743 -13.203 1.00 94.25 104 ASP A N 1
ATOM 859 C CA . ASP A 1 104 ? 0.456 1.090 -13.184 1.00 94.25 104 ASP A CA 1
ATOM 860 C C . ASP A 1 104 ? 0.200 2.393 -12.420 1.00 94.25 104 ASP A C 1
ATOM 862 O O . ASP A 1 104 ? -0.472 3.310 -12.913 1.00 94.25 104 ASP A O 1
ATOM 866 N N . LEU A 1 105 ? 0.773 2.513 -11.220 1.00 94.81 105 LEU A N 1
ATOM 867 C CA . LEU A 1 105 ? 0.576 3.687 -10.378 1.00 94.81 105 LEU A CA 1
ATOM 868 C C . LEU A 1 105 ? 1.348 4.910 -10.872 1.00 94.81 105 LEU A C 1
ATOM 870 O O . LEU A 1 105 ? 0.837 6.021 -10.745 1.00 94.81 105 LEU A O 1
ATOM 874 N N . ARG A 1 106 ? 2.514 4.741 -11.511 1.00 93.00 106 ARG A N 1
ATOM 875 C CA . ARG A 1 106 ? 3.228 5.857 -12.152 1.00 93.00 106 ARG A CA 1
ATOM 876 C C . ARG A 1 106 ? 2.370 6.514 -13.229 1.00 93.00 106 ARG A C 1
ATOM 878 O O . ARG A 1 106 ? 2.343 7.736 -13.306 1.00 93.00 106 ARG A O 1
ATOM 885 N N . ARG A 1 107 ? 1.654 5.733 -14.046 1.00 92.50 107 ARG A N 1
ATOM 886 C CA . ARG A 1 107 ? 0.754 6.277 -15.088 1.00 92.50 107 ARG A CA 1
ATOM 887 C C . ARG A 1 107 ? -0.405 7.077 -14.502 1.00 92.50 107 ARG A C 1
ATOM 889 O O . ARG A 1 107 ? -0.926 7.967 -15.165 1.00 92.50 107 ARG A O 1
ATOM 896 N N . SER A 1 108 ? -0.797 6.742 -13.277 1.00 93.62 108 SER A N 1
ATOM 897 C CA . SER A 1 108 ? -1.861 7.421 -12.539 1.00 93.62 108 SER A CA 1
ATOM 898 C C . SER A 1 108 ? -1.336 8.585 -11.689 1.00 93.62 108 SER A C 1
ATOM 900 O O . SER A 1 108 ? -2.131 9.366 -11.170 1.00 93.62 108 SER A O 1
ATOM 902 N N . ASN A 1 109 ? -0.011 8.729 -11.544 1.00 93.25 109 ASN A N 1
ATOM 903 C CA . ASN A 1 109 ? 0.591 9.803 -10.769 1.00 93.25 109 ASN A CA 1
ATOM 904 C C . ASN A 1 109 ? 0.503 11.128 -11.532 1.00 93.25 109 ASN A C 1
ATOM 906 O O . ASN A 1 109 ? 1.222 11.356 -12.501 1.00 93.25 109 ASN A O 1
ATOM 910 N N . THR A 1 110 ? -0.355 12.025 -11.060 1.00 91.81 110 THR A N 1
ATOM 911 C CA . THR A 1 110 ? -0.476 13.392 -11.589 1.00 91.81 110 THR A CA 1
ATOM 912 C C . THR A 1 110 ? 0.298 14.416 -10.756 1.00 91.81 110 THR A C 1
ATOM 914 O O . THR A 1 110 ? 0.406 15.577 -11.149 1.00 91.81 110 THR A O 1
ATOM 917 N N . LEU A 1 111 ? 0.855 14.003 -9.610 1.00 93.69 111 LEU A N 1
ATOM 918 C CA . LEU A 1 111 ? 1.551 14.873 -8.668 1.00 93.69 111 LEU A CA 1
ATOM 919 C C . LEU A 1 111 ? 3.064 14.657 -8.742 1.00 93.69 111 LEU A C 1
ATOM 921 O O . LEU A 1 111 ? 3.614 13.737 -8.134 1.00 93.69 111 LEU A O 1
ATOM 925 N N . MET A 1 112 ? 3.755 15.576 -9.419 1.00 92.69 112 MET A N 1
ATOM 926 C CA . MET A 1 112 ? 5.216 15.524 -9.594 1.00 92.69 112 MET A CA 1
ATOM 927 C C . MET A 1 112 ? 5.990 15.499 -8.268 1.00 92.69 112 MET A C 1
ATOM 929 O O . MET A 1 112 ? 7.078 14.936 -8.180 1.00 92.69 112 MET A O 1
ATOM 933 N N . ALA A 1 113 ? 5.415 16.065 -7.200 1.00 94.75 113 ALA A N 1
ATOM 934 C CA . ALA A 1 113 ? 6.007 16.035 -5.862 1.00 94.75 113 ALA A CA 1
ATOM 935 C C . ALA A 1 113 ? 6.216 14.607 -5.323 1.00 94.75 113 ALA A C 1
ATOM 937 O O . ALA A 1 113 ? 7.025 14.422 -4.418 1.00 94.75 113 ALA A O 1
ATOM 938 N N . TYR A 1 114 ? 5.526 13.607 -5.881 1.00 94.81 114 TYR A N 1
ATOM 939 C CA . TYR A 1 114 ? 5.661 12.198 -5.518 1.00 94.81 114 TYR A CA 1
ATOM 940 C C . TYR A 1 114 ? 6.436 11.358 -6.540 1.00 94.81 114 TYR A C 1
ATOM 942 O O . TYR A 1 114 ? 6.592 10.157 -6.326 1.00 94.81 114 TYR A O 1
ATOM 950 N N . ASP A 1 115 ? 6.997 11.953 -7.599 1.00 92.69 115 ASP A N 1
ATOM 951 C CA . ASP A 1 115 ? 7.772 11.212 -8.609 1.00 92.69 115 ASP A CA 1
ATOM 952 C C . ASP A 1 115 ? 8.965 10.464 -7.993 1.00 92.69 115 ASP A C 1
ATOM 954 O O . ASP A 1 115 ? 9.325 9.378 -8.446 1.00 92.69 115 ASP A O 1
ATOM 958 N N . TYR A 1 116 ? 9.526 10.981 -6.893 1.00 91.31 116 TYR A N 1
ATOM 959 C CA . TYR A 1 116 ? 10.615 10.331 -6.158 1.00 91.31 116 TYR A CA 1
ATOM 960 C C . TYR A 1 116 ? 10.238 8.952 -5.585 1.00 91.31 116 TYR A C 1
ATOM 962 O O . TYR A 1 116 ? 11.125 8.140 -5.323 1.00 91.31 116 TYR A O 1
ATOM 970 N N . LYS A 1 117 ? 8.942 8.658 -5.396 1.00 93.12 117 LYS A N 1
ATOM 971 C CA . LYS A 1 117 ? 8.458 7.334 -4.969 1.00 93.12 117 LYS A CA 1
ATOM 972 C C . LYS A 1 117 ? 8.493 6.316 -6.113 1.00 93.12 117 LYS A C 1
ATOM 974 O O . LYS A 1 117 ? 8.376 5.124 -5.853 1.00 93.12 117 LYS A O 1
ATOM 979 N N . PHE A 1 118 ? 8.655 6.741 -7.365 1.00 91.88 118 PHE A N 1
ATOM 980 C CA . PHE A 1 118 ? 8.654 5.868 -8.537 1.00 91.88 118 PHE A CA 1
ATOM 981 C C . PHE A 1 118 ? 10.053 5.821 -9.158 1.00 91.88 118 PHE A C 1
ATOM 983 O O . PHE A 1 118 ? 10.329 6.569 -10.102 1.00 91.88 118 PHE A O 1
ATOM 990 N N . PRO A 1 119 ? 10.951 4.938 -8.689 1.00 85.06 119 PRO A N 1
ATOM 991 C CA . PRO A 1 119 ? 12.299 4.852 -9.234 1.00 85.06 119 PRO A CA 1
ATOM 992 C C . PRO A 1 119 ? 12.271 4.434 -10.704 1.00 85.06 119 PRO A C 1
ATOM 994 O O . PRO A 1 119 ? 11.533 3.531 -11.107 1.00 85.06 119 PRO A O 1
ATOM 997 N N . VAL A 1 120 ? 13.066 5.110 -11.530 1.00 70.94 120 VAL A N 1
ATOM 998 C CA . VAL A 1 120 ? 13.269 4.716 -12.926 1.00 70.94 120 VAL A CA 1
ATOM 999 C C . VAL A 1 120 ? 14.239 3.534 -12.921 1.00 70.94 120 VAL A C 1
ATOM 1001 O O . VAL A 1 120 ? 15.337 3.681 -12.381 1.00 70.94 120 VAL A O 1
ATOM 1004 N N . PRO A 1 121 ? 13.869 2.363 -13.472 1.00 62.12 121 PRO A N 1
ATOM 1005 C CA . PRO A 1 121 ? 14.817 1.268 -13.621 1.00 62.12 121 PRO A CA 1
ATOM 1006 C C . PRO A 1 121 ? 16.017 1.762 -14.430 1.00 62.12 121 PRO A C 1
ATOM 1008 O O . PRO A 1 121 ? 15.839 2.357 -15.498 1.00 62.12 121 PRO A O 1
ATOM 1011 N N . VAL A 1 122 ? 17.231 1.537 -13.928 1.00 56.28 122 VAL A N 1
ATOM 1012 C CA . VAL A 1 122 ? 18.433 1.731 -14.742 1.00 56.28 122 VAL A CA 1
ATOM 1013 C C . VAL A 1 122 ? 18.296 0.761 -15.910 1.00 56.28 122 VAL A C 1
ATOM 1015 O O . VAL A 1 122 ? 18.111 -0.434 -15.691 1.00 56.28 122 VAL A O 1
ATOM 1018 N N . LYS A 1 123 ? 18.273 1.276 -17.144 1.00 52.62 123 LYS A N 1
ATOM 1019 C CA . LYS A 1 123 ? 18.304 0.411 -18.324 1.00 52.62 123 LYS A CA 1
ATOM 1020 C C . LYS A 1 123 ? 19.605 -0.379 -18.253 1.00 52.62 123 LYS A C 1
ATOM 1022 O O . LYS A 1 123 ? 20.664 0.244 -18.189 1.00 52.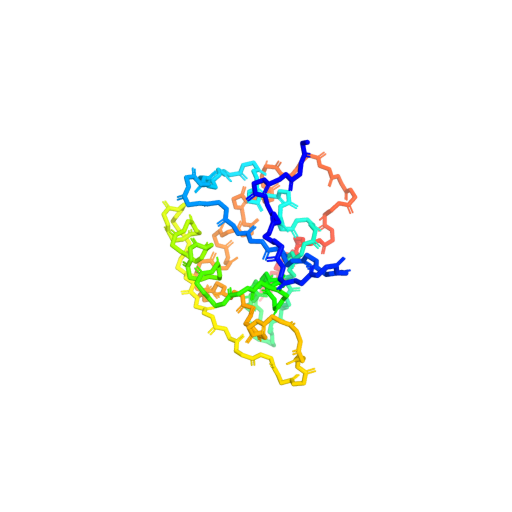62 123 LYS A O 1
ATOM 1027 N N . ASP A 1 124 ? 19.511 -1.703 -18.257 1.00 52.09 124 ASP A N 1
ATOM 1028 C CA . ASP A 1 124 ? 20.669 -2.542 -18.545 1.00 52.09 124 ASP A CA 1
ATOM 1029 C C . ASP A 1 124 ? 21.212 -2.086 -19.910 1.00 52.09 124 ASP A C 1
ATOM 1031 O O . ASP A 1 124 ? 20.463 -2.024 -20.892 1.00 52.09 124 ASP A O 1
ATOM 1035 N N . GLY A 1 125 ? 22.458 -1.609 -19.910 1.00 41.84 125 GLY A N 1
ATOM 1036 C CA . GLY A 1 125 ? 23.171 -1.156 -21.106 1.00 41.84 125 GLY A CA 1
ATOM 1037 C C . GLY A 1 125 ? 23.664 -2.311 -21.958 1.00 41.84 125 GLY A C 1
ATOM 1038 O O . GLY A 1 125 ? 23.858 -3.415 -21.404 1.00 41.84 125 GLY A O 1
#